Protein AF-C7S718-F1 (afdb_monomer_lite)

pLDDT: mean 85.65, std 11.71, range [54.81, 97.75]

Organism: NCBI:txid487691

Secondary structure (DSSP, 8-state):
-HHHHHHHHHHHHHHHHHHHHHHHHHTT-HHHHHHHHHHHHHHHHHHHHHS--TTGGGG-

Structure (mmCIF, N/CA/C/O backbone):
data_AF-C7S718-F1
#
_entry.id   AF-C7S718-F1
#
loop_
_atom_site.group_PDB
_atom_site.id
_atom_site.type_symbol
_atom_site.label_atom_id
_atom_site.label_alt_id
_atom_site.label_comp_id
_atom_site.label_asym_id
_atom_site.label_entity_id
_atom_site.label_seq_id
_atom_site.pdbx_PDB_ins_code
_atom_site.Cartn_x
_atom_site.Cartn_y
_atom_site.Cartn_z
_atom_site.occupancy
_atom_site.B_iso_or_equiv
_atom_site.auth_seq_id
_atom_site.auth_comp_id
_atom_site.auth_asym_id
_atom_site.auth_atom_id
_atom_site.pdbx_PDB_model_num
ATOM 1 N N . THR A 1 1 ? 8.660 -5.054 -23.883 1.00 54.81 1 THR A N 1
ATOM 2 C CA . THR A 1 1 ? 9.207 -3.731 -23.506 1.00 54.81 1 THR A CA 1
ATOM 3 C C . THR A 1 1 ? 9.157 -3.601 -21.991 1.00 54.81 1 THR A C 1
ATOM 5 O O . THR A 1 1 ? 8.177 -4.040 -21.405 1.00 54.81 1 THR A O 1
ATOM 8 N N . THR A 1 2 ? 10.193 -3.091 -21.319 1.00 72.69 2 THR A N 1
ATOM 9 C CA . THR A 1 2 ? 10.255 -3.021 -19.836 1.00 72.69 2 THR A CA 1
ATOM 10 C C . THR A 1 2 ? 9.120 -2.192 -19.228 1.00 72.69 2 THR A C 1
ATOM 12 O O . THR A 1 2 ? 8.559 -2.580 -18.211 1.00 72.69 2 THR A O 1
ATOM 15 N N . ARG A 1 3 ? 8.698 -1.120 -19.908 1.00 75.75 3 ARG A N 1
ATOM 16 C CA . ARG A 1 3 ? 7.605 -0.237 -19.469 1.00 75.75 3 ARG A CA 1
ATOM 17 C C . ARG A 1 3 ? 6.229 -0.911 -19.410 1.00 75.75 3 ARG A C 1
ATOM 19 O O . ARG A 1 3 ? 5.485 -0.671 -18.473 1.00 75.75 3 ARG A O 1
ATOM 26 N N . GLU A 1 4 ? 5.893 -1.767 -20.375 1.00 80.38 4 GLU A N 1
ATOM 27 C CA . GLU A 1 4 ? 4.605 -2.486 -20.382 1.00 80.38 4 GLU A CA 1
ATOM 28 C C . GLU A 1 4 ? 4.492 -3.452 -19.203 1.00 80.38 4 GLU A C 1
ATOM 30 O O . GLU A 1 4 ? 3.429 -3.572 -18.604 1.00 80.38 4 GLU A O 1
ATOM 35 N N . ARG A 1 5 ? 5.603 -4.105 -18.837 1.00 79.69 5 ARG A N 1
ATOM 36 C CA . ARG A 1 5 ? 5.650 -4.994 -17.670 1.00 79.69 5 ARG A CA 1
ATOM 37 C C . ARG A 1 5 ? 5.455 -4.226 -16.367 1.00 79.69 5 ARG A C 1
ATOM 39 O O . ARG A 1 5 ? 4.718 -4.693 -15.512 1.00 79.69 5 ARG A O 1
ATOM 46 N N . VAL A 1 6 ? 6.066 -3.046 -16.245 1.00 80.69 6 VAL A N 1
ATOM 47 C CA . VAL A 1 6 ? 5.884 -2.173 -15.075 1.00 80.69 6 VAL A CA 1
ATOM 48 C C . VAL A 1 6 ? 4.434 -1.704 -14.965 1.00 80.69 6 VAL A C 1
ATOM 50 O O . VAL A 1 6 ? 3.850 -1.789 -13.894 1.00 80.69 6 VAL A O 1
ATOM 53 N N . LEU A 1 7 ? 3.823 -1.269 -16.070 1.00 82.25 7 LEU A N 1
ATOM 54 C CA . LEU A 1 7 ? 2.418 -0.852 -16.069 1.00 82.25 7 LEU A CA 1
ATOM 55 C C . LEU A 1 7 ? 1.474 -2.005 -15.702 1.00 82.25 7 LEU A C 1
ATOM 57 O O . LEU A 1 7 ? 0.543 -1.799 -14.930 1.00 82.25 7 LEU A O 1
ATOM 61 N N . ALA A 1 8 ? 1.735 -3.213 -16.208 1.00 85.56 8 ALA A N 1
ATOM 62 C CA . ALA A 1 8 ? 0.972 -4.400 -15.832 1.00 85.56 8 ALA A CA 1
ATOM 63 C C . ALA A 1 8 ? 1.120 -4.723 -14.336 1.00 85.56 8 ALA A C 1
ATOM 65 O O . ALA A 1 8 ? 0.118 -4.965 -13.672 1.00 85.56 8 ALA A O 1
ATOM 66 N N . ALA A 1 9 ? 2.342 -4.663 -13.796 1.00 84.81 9 ALA A N 1
ATOM 67 C CA . ALA A 1 9 ? 2.592 -4.874 -12.371 1.00 84.81 9 ALA A CA 1
ATOM 68 C C . ALA A 1 9 ? 1.861 -3.835 -11.506 1.00 84.81 9 ALA A C 1
ATOM 70 O O . ALA A 1 9 ? 1.189 -4.202 -10.551 1.00 84.81 9 ALA A O 1
ATOM 71 N N . VAL A 1 10 ? 1.912 -2.552 -11.877 1.00 86.94 10 VAL A N 1
ATOM 72 C CA . VAL A 1 10 ? 1.197 -1.474 -11.172 1.00 86.94 10 VAL A CA 1
ATOM 73 C C . VAL A 1 10 ? -0.309 -1.735 -11.106 1.00 86.94 10 VAL A C 1
ATOM 75 O O . VAL A 1 10 ? -0.918 -1.511 -10.061 1.00 86.94 10 VAL A O 1
ATOM 78 N N . GLU A 1 11 ? -0.922 -2.205 -12.192 1.00 89.12 11 GLU A N 1
ATOM 79 C CA . GLU A 1 11 ? -2.352 -2.529 -12.181 1.00 89.12 11 GLU A CA 1
ATOM 80 C C . GLU A 1 11 ? -2.665 -3.727 -11.279 1.00 89.12 11 GLU A C 1
ATOM 82 O O . GLU A 1 11 ? -3.619 -3.656 -10.505 1.00 89.12 11 GLU A O 1
ATOM 87 N N . THR A 1 12 ? -1.835 -4.774 -11.287 1.00 89.88 12 THR A N 1
ATOM 88 C CA . THR A 1 12 ? -1.982 -5.902 -10.352 1.00 89.88 12 THR A CA 1
ATOM 89 C C . THR A 1 12 ? -1.899 -5.437 -8.898 1.00 89.88 12 THR A C 1
ATOM 91 O O . THR A 1 12 ? -2.794 -5.733 -8.111 1.00 89.88 12 THR A O 1
ATOM 94 N N . ILE A 1 13 ? -0.899 -4.615 -8.561 1.00 90.00 13 ILE A N 1
ATOM 95 C CA . ILE A 1 13 ? -0.699 -4.081 -7.205 1.00 90.00 13 ILE A CA 1
ATOM 96 C C . ILE A 1 13 ? -1.919 -3.277 -6.740 1.00 90.00 13 ILE A C 1
ATOM 98 O O . ILE A 1 13 ? -2.351 -3.405 -5.598 1.00 90.00 13 ILE A O 1
ATOM 102 N N . LY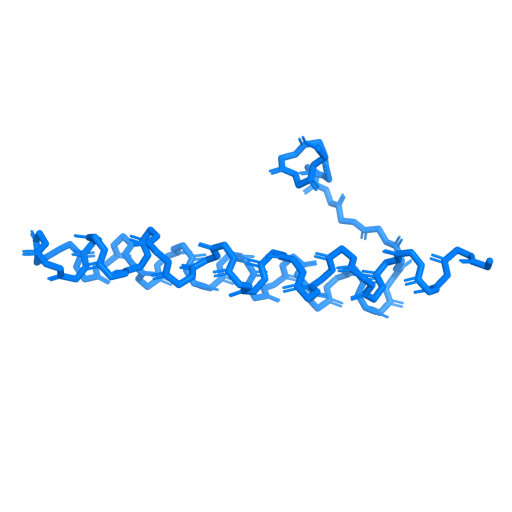S A 1 14 ? -2.510 -2.452 -7.614 1.00 89.25 14 LYS A N 1
ATOM 103 C CA . LYS A 1 14 ? -3.718 -1.678 -7.278 1.00 89.25 14 LYS A CA 1
ATOM 104 C C . LYS A 1 14 ? -4.935 -2.561 -7.030 1.00 89.25 14 LYS A C 1
ATOM 106 O O . LYS A 1 14 ? -5.774 -2.204 -6.203 1.00 89.25 14 LYS A O 1
ATOM 111 N N . VAL A 1 15 ? -5.075 -3.650 -7.787 1.00 93.00 15 VAL A N 1
ATOM 112 C CA . VAL A 1 15 ? -6.172 -4.608 -7.605 1.00 93.00 15 VAL A CA 1
ATOM 113 C C . VAL A 1 15 ? -6.008 -5.317 -6.268 1.00 93.00 15 VAL A C 1
ATOM 115 O O . VAL A 1 15 ? -6.953 -5.320 -5.482 1.00 93.00 15 VAL A O 1
ATOM 118 N N . GLU A 1 16 ? -4.809 -5.824 -5.984 1.00 92.50 16 GLU A N 1
ATOM 119 C CA . GLU A 1 16 ? -4.508 -6.510 -4.729 1.00 92.50 16 GLU A CA 1
ATOM 120 C C . GLU A 1 16 ? -4.653 -5.585 -3.527 1.00 92.50 16 GLU A C 1
ATOM 122 O O . GLU A 1 16 ? -5.262 -5.990 -2.553 1.00 92.50 16 GLU A O 1
ATOM 127 N N . LEU A 1 17 ? -4.203 -4.327 -3.600 1.00 93.69 17 LEU A N 1
ATOM 128 C CA . LEU A 1 17 ? -4.272 -3.366 -2.492 1.00 93.69 17 LEU A CA 1
ATOM 129 C C . LEU A 1 17 ? -5.695 -3.153 -1.942 1.00 93.69 17 LEU A C 1
ATOM 131 O O . LEU A 1 17 ? -5.849 -2.808 -0.770 1.00 93.69 17 LEU A O 1
ATOM 135 N N . LYS A 1 18 ? -6.740 -3.354 -2.753 1.00 93.69 18 LYS A N 1
ATOM 136 C CA . LYS A 1 18 ? -8.128 -3.162 -2.306 1.00 93.69 18 LYS A CA 1
ATOM 137 C C . LYS A 1 18 ? -8.517 -4.119 -1.186 1.00 93.69 18 LYS A C 1
ATOM 139 O O . LYS A 1 18 ? -9.104 -3.676 -0.206 1.00 93.69 18 LYS A O 1
ATOM 144 N N . GLU A 1 19 ? -8.165 -5.394 -1.305 1.00 95.25 19 GLU A N 1
ATOM 145 C CA . GLU A 1 19 ? -8.607 -6.435 -0.372 1.00 95.25 19 GLU A CA 1
ATOM 146 C C . GLU A 1 19 ? -7.987 -6.263 1.039 1.00 95.25 19 GLU A C 1
ATOM 148 O O . GLU A 1 19 ? -8.737 -6.223 2.018 1.00 95.25 19 GLU A O 1
ATOM 153 N N . PRO A 1 20 ? -6.666 -6.011 1.194 1.00 94.44 20 PRO A N 1
ATOM 154 C CA . PRO A 1 20 ? -6.054 -5.659 2.471 1.00 94.44 20 PRO A CA 1
ATOM 155 C C . PRO A 1 20 ? -6.611 -4.368 3.069 1.00 94.44 20 PRO A C 1
ATOM 157 O O . PRO A 1 20 ? -6.780 -4.283 4.284 1.00 94.44 20 PRO A O 1
ATOM 160 N N . LEU A 1 21 ? -6.892 -3.351 2.245 1.00 96.19 21 LEU A N 1
ATOM 161 C CA . LEU A 1 21 ? -7.479 -2.107 2.742 1.00 96.19 21 LEU A CA 1
ATOM 162 C C . LEU A 1 21 ? -8.891 -2.337 3.277 1.00 96.19 21 LEU A C 1
ATOM 164 O O . LEU A 1 21 ? -9.194 -1.876 4.375 1.00 96.19 21 LEU A O 1
ATOM 168 N N . GLU A 1 22 ? -9.733 -3.076 2.553 1.00 96.50 22 GLU A N 1
ATOM 169 C CA . GLU A 1 22 ? -11.076 -3.449 3.010 1.00 96.50 22 GLU A CA 1
ATOM 170 C C . GLU A 1 22 ? -11.027 -4.240 4.319 1.00 96.50 22 GLU A C 1
ATOM 172 O O . GLU A 1 22 ? -11.795 -3.943 5.237 1.00 96.50 22 GLU A O 1
ATOM 177 N N . GLN A 1 23 ? -10.077 -5.169 4.459 1.00 97.06 23 GLN A N 1
ATOM 178 C CA . GLN A 1 23 ? -9.870 -5.896 5.709 1.00 97.06 23 GLN A CA 1
ATOM 179 C C . GLN A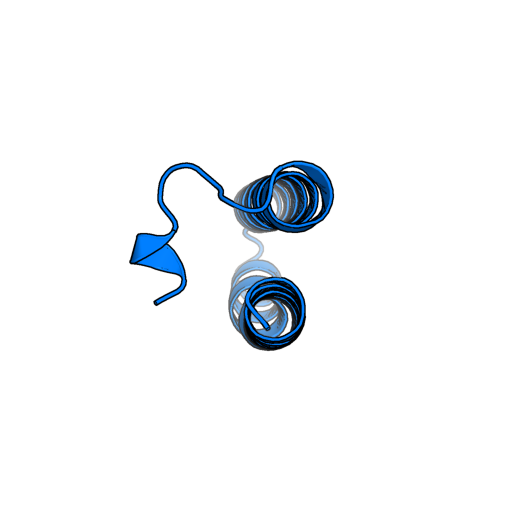 1 23 ? -9.475 -4.959 6.862 1.00 97.06 23 GLN A C 1
ATOM 181 O O . GLN A 1 23 ? -10.065 -5.018 7.942 1.00 97.06 23 GLN A O 1
ATOM 186 N N . LEU A 1 24 ? -8.521 -4.049 6.645 1.00 97.12 24 LEU A N 1
ATOM 187 C CA . LEU A 1 24 ? -8.107 -3.082 7.667 1.00 97.12 24 LEU A CA 1
ATOM 188 C C . LEU A 1 24 ? -9.248 -2.125 8.043 1.00 97.12 24 LEU A C 1
ATOM 190 O O . LEU A 1 24 ? -9.417 -1.807 9.222 1.00 97.12 24 LEU A O 1
ATOM 194 N N . TYR A 1 25 ? -10.067 -1.705 7.075 1.00 95.94 25 TYR A N 1
ATOM 195 C CA . TYR A 1 25 ? -11.259 -0.900 7.336 1.00 95.94 25 TYR A CA 1
ATOM 196 C C . TYR A 1 25 ? -12.308 -1.672 8.143 1.00 95.94 25 TYR A C 1
ATOM 198 O O . TYR A 1 25 ? -12.845 -1.122 9.107 1.00 95.94 25 TYR A O 1
ATOM 206 N N . ALA A 1 26 ? -12.555 -2.945 7.818 1.00 97.56 26 ALA A N 1
ATOM 207 C CA . ALA A 1 26 ? -13.461 -3.810 8.577 1.00 97.56 26 ALA A CA 1
ATOM 208 C C . ALA A 1 26 ? -12.986 -4.024 10.027 1.00 97.56 26 ALA A C 1
ATOM 210 O O . ALA A 1 26 ? -13.799 -4.118 10.946 1.00 97.56 26 ALA A O 1
ATOM 211 N N . GLU A 1 27 ? -11.670 -4.032 10.246 1.00 97.75 27 GLU A N 1
ATOM 212 C CA . GLU A 1 27 ? -11.040 -4.136 11.565 1.00 97.75 27 GLU A CA 1
ATOM 213 C C . GLU A 1 27 ? -10.924 -2.785 12.310 1.00 97.75 27 GLU A C 1
ATOM 215 O O . GLU A 1 27 ? -10.359 -2.743 13.403 1.00 97.75 27 GLU A O 1
ATOM 220 N N . ASN A 1 28 ? -11.451 -1.676 11.764 1.00 96.88 28 ASN A N 1
ATOM 221 C CA . ASN A 1 28 ? -11.278 -0.306 12.288 1.00 96.88 28 ASN A CA 1
ATOM 222 C C . ASN A 1 28 ? -9.805 0.152 12.419 1.00 96.88 28 ASN A C 1
ATOM 224 O O . ASN A 1 28 ? -9.490 1.095 13.151 1.00 96.88 28 ASN A O 1
ATOM 228 N N . LYS A 1 29 ? -8.890 -0.462 11.667 1.00 97.25 29 LYS A N 1
ATOM 229 C CA . LYS A 1 29 ? -7.457 -0.133 11.621 1.00 97.25 29 LYS A CA 1
ATOM 230 C C . LYS A 1 29 ? -7.172 0.976 10.608 1.00 97.25 29 LYS A C 1
ATOM 232 O O . LYS A 1 29 ? -6.496 0.790 9.595 1.00 97.25 29 LYS A O 1
ATOM 237 N N . LEU A 1 30 ? -7.752 2.150 10.858 1.00 95.75 30 LEU A N 1
ATOM 238 C CA . LEU A 1 30 ? -7.751 3.264 9.904 1.00 95.75 30 LEU A CA 1
ATOM 239 C C . LEU A 1 30 ? -6.343 3.825 9.634 1.00 95.75 30 LEU A C 1
ATOM 241 O O . LEU A 1 30 ? -6.047 4.222 8.508 1.00 95.75 30 LEU A O 1
ATOM 245 N N . VAL A 1 31 ? -5.466 3.844 10.643 1.00 97.19 31 VAL A N 1
ATOM 246 C CA . VAL A 1 31 ? -4.097 4.378 10.513 1.00 97.19 31 VAL A CA 1
ATOM 247 C C . VAL A 1 31 ? -3.218 3.419 9.714 1.00 97.19 31 VAL A C 1
ATOM 249 O O . VAL A 1 31 ? -2.405 3.846 8.894 1.00 97.19 31 VAL A O 1
ATOM 252 N N . GLU A 1 32 ? -3.387 2.120 9.930 1.00 96.25 32 GLU A N 1
ATOM 253 C CA . GLU A 1 32 ? -2.711 1.058 9.198 1.00 96.25 32 GLU A CA 1
ATOM 254 C C . GLU A 1 32 ? -3.158 1.048 7.737 1.00 96.25 32 GLU A C 1
ATOM 256 O O . GLU A 1 32 ? -2.303 1.009 6.853 1.00 96.25 32 GLU A O 1
ATOM 261 N N . ALA A 1 33 ? -4.465 1.178 7.481 1.00 96.56 33 ALA A N 1
ATOM 262 C CA . ALA A 1 33 ? -5.007 1.314 6.131 1.00 96.56 33 ALA A CA 1
ATOM 263 C C . ALA A 1 33 ? -4.420 2.544 5.423 1.00 96.56 33 ALA A C 1
ATOM 265 O O . ALA A 1 33 ? -3.916 2.448 4.305 1.00 96.56 33 ALA A O 1
ATOM 266 N N . GLN A 1 34 ? -4.400 3.694 6.104 1.00 95.25 34 GLN A N 1
ATOM 267 C CA . GLN A 1 34 ? -3.805 4.916 5.566 1.00 95.25 34 GLN A CA 1
ATOM 268 C C . GLN A 1 34 ? -2.309 4.744 5.266 1.00 95.25 34 GLN A C 1
ATOM 270 O O . GLN A 1 34 ? -1.841 5.169 4.209 1.00 95.25 34 GLN A O 1
ATOM 275 N N . ARG A 1 35 ? -1.554 4.115 6.173 1.00 96.88 35 ARG A N 1
ATOM 276 C CA . ARG A 1 35 ? -0.117 3.871 5.999 1.00 96.88 35 ARG A CA 1
ATOM 277 C C . ARG A 1 35 ? 0.153 2.944 4.815 1.00 96.88 35 ARG A C 1
ATOM 279 O O . ARG A 1 35 ? 1.058 3.231 4.033 1.00 96.88 35 ARG A O 1
ATOM 286 N N . LEU A 1 36 ? -0.617 1.864 4.690 1.00 95.00 36 LEU A N 1
ATOM 287 C CA . LEU A 1 36 ? -0.497 0.909 3.591 1.00 95.00 36 LEU A CA 1
ATOM 288 C C . LEU A 1 36 ? -0.783 1.598 2.253 1.00 95.00 36 LEU A C 1
ATOM 290 O O . LEU A 1 36 ? 0.060 1.567 1.363 1.00 95.00 36 LEU A O 1
ATOM 294 N N . ALA A 1 37 ? -1.906 2.315 2.156 1.00 94.06 37 ALA A N 1
ATOM 295 C CA . ALA A 1 37 ? -2.281 3.045 0.949 1.00 94.06 37 ALA A CA 1
ATOM 296 C C . ALA A 1 37 ? -1.219 4.075 0.532 1.00 94.06 37 ALA A C 1
ATOM 298 O O . ALA A 1 37 ? -0.822 4.112 -0.630 1.00 94.06 37 ALA A O 1
ATOM 299 N N . GLN A 1 38 ? -0.715 4.883 1.475 1.00 95.44 38 GLN A N 1
ATOM 300 C CA . GLN A 1 38 ? 0.329 5.872 1.185 1.00 95.44 38 GLN A CA 1
ATOM 301 C C . GLN A 1 38 ? 1.625 5.222 0.700 1.00 95.44 38 GLN A C 1
ATOM 303 O O . GLN A 1 38 ? 2.247 5.726 -0.235 1.00 95.44 38 GLN A O 1
ATOM 308 N N . ARG A 1 39 ? 2.035 4.106 1.317 1.00 93.69 39 ARG A N 1
ATOM 309 C CA . ARG A 1 39 ? 3.258 3.407 0.919 1.00 93.69 39 ARG A CA 1
ATOM 310 C C . ARG A 1 39 ? 3.135 2.831 -0.487 1.00 93.69 39 ARG A C 1
ATOM 312 O O . ARG A 1 39 ? 4.006 3.084 -1.313 1.00 93.69 39 ARG A O 1
ATOM 319 N N . THR A 1 40 ? 2.051 2.113 -0.764 1.00 92.75 40 THR A N 1
ATOM 320 C CA . THR A 1 40 ? 1.830 1.497 -2.076 1.00 92.75 40 THR A CA 1
ATOM 321 C C . THR A 1 40 ? 1.689 2.550 -3.173 1.00 92.75 40 THR A C 1
ATOM 323 O O . THR A 1 40 ? 2.238 2.377 -4.257 1.00 92.75 40 THR A O 1
ATOM 326 N N . GLN A 1 41 ? 1.033 3.680 -2.890 1.00 91.31 41 GLN A N 1
ATOM 327 C CA . GLN A 1 41 ? 0.921 4.791 -3.837 1.00 91.31 41 GLN A CA 1
ATOM 328 C C . GLN A 1 41 ? 2.292 5.390 -4.187 1.00 91.31 41 GLN A C 1
ATOM 330 O O . GLN A 1 41 ? 2.589 5.589 -5.363 1.00 91.31 41 GLN A O 1
ATOM 335 N N . PHE A 1 42 ? 3.146 5.617 -3.184 1.00 90.62 42 PHE A N 1
ATOM 336 C CA . PHE A 1 42 ? 4.508 6.110 -3.401 1.00 90.62 42 PHE A CA 1
ATOM 337 C C . PHE A 1 42 ? 5.352 5.126 -4.221 1.00 90.62 42 PHE A C 1
ATOM 339 O O . PHE A 1 42 ? 6.047 5.525 -5.154 1.00 90.62 42 PHE A O 1
ATOM 346 N N . ASP A 1 43 ? 5.267 3.830 -3.915 1.00 88.31 43 ASP A N 1
ATOM 347 C CA . ASP A 1 43 ? 6.002 2.801 -4.653 1.00 88.31 43 ASP A CA 1
ATOM 348 C C . ASP A 1 43 ? 5.532 2.723 -6.123 1.00 88.31 43 ASP A C 1
ATOM 350 O O . ASP A 1 43 ? 6.361 2.595 -7.027 1.00 88.31 43 ASP A O 1
ATOM 354 N N . ILE A 1 44 ? 4.226 2.884 -6.386 1.00 88.62 44 ILE A N 1
ATOM 355 C CA . ILE A 1 44 ? 3.656 2.973 -7.742 1.00 88.62 44 ILE A CA 1
ATOM 356 C C . ILE A 1 44 ? 4.180 4.201 -8.497 1.00 88.62 44 ILE A C 1
ATOM 358 O O . ILE A 1 44 ? 4.554 4.081 -9.666 1.00 88.62 44 ILE A O 1
ATOM 362 N N . GLU A 1 45 ? 4.220 5.371 -7.858 1.00 88.25 45 GLU A N 1
ATOM 363 C CA . GLU A 1 45 ? 4.747 6.601 -8.465 1.00 88.25 45 GLU A CA 1
ATOM 364 C C . GLU A 1 45 ? 6.231 6.447 -8.825 1.00 88.25 45 GLU A C 1
ATOM 366 O O . GLU A 1 45 ? 6.627 6.728 -9.958 1.00 88.25 45 GLU A O 1
ATOM 371 N N . MET A 1 46 ? 7.027 5.870 -7.921 1.00 86.06 46 MET A N 1
ATOM 372 C CA . MET A 1 46 ? 8.439 5.560 -8.167 1.00 86.06 46 MET A CA 1
ATOM 373 C C . MET A 1 46 ? 8.629 4.567 -9.325 1.00 86.06 46 MET A C 1
ATOM 375 O O . MET A 1 46 ? 9.500 4.764 -10.176 1.00 86.06 46 MET A O 1
ATOM 379 N N . MET A 1 47 ? 7.796 3.523 -9.408 1.00 83.62 47 MET A N 1
ATOM 380 C CA . MET A 1 47 ? 7.813 2.574 -10.527 1.00 83.62 47 MET A CA 1
ATOM 381 C C . MET A 1 47 ? 7.445 3.242 -11.858 1.00 83.62 47 MET A C 1
ATOM 383 O O . MET A 1 47 ? 8.060 2.941 -12.882 1.00 83.62 47 MET A O 1
ATOM 387 N N . ALA A 1 48 ? 6.476 4.159 -11.856 1.00 79.75 48 ALA A N 1
ATOM 388 C CA . ALA A 1 48 ? 6.014 4.849 -13.057 1.00 79.75 48 ALA A CA 1
ATOM 389 C C . ALA A 1 48 ? 7.014 5.896 -13.584 1.00 79.75 48 ALA A C 1
ATOM 391 O O . ALA A 1 48 ? 7.168 6.013 -14.803 1.00 79.75 48 ALA A O 1
ATOM 392 N N . GLU A 1 49 ? 7.690 6.637 -12.698 1.00 80.75 49 GLU A N 1
ATOM 393 C CA . GLU A 1 49 ? 8.659 7.677 -13.079 1.00 80.75 49 GLU A CA 1
ATOM 394 C C . GLU A 1 49 ? 10.066 7.129 -13.340 1.00 80.75 49 GLU A C 1
ATOM 396 O O . GLU A 1 49 ? 10.690 7.473 -14.345 1.00 80.75 49 GLU A O 1
ATOM 401 N N . VAL A 1 50 ? 10.575 6.278 -12.444 1.00 75.38 50 VAL A N 1
ATOM 402 C CA . VAL A 1 50 ? 11.989 5.859 -12.425 1.00 75.38 50 VAL A CA 1
ATOM 403 C C . VAL A 1 50 ? 12.177 4.462 -13.034 1.00 75.38 50 VAL A C 1
ATOM 405 O O . VAL A 1 50 ? 13.274 4.1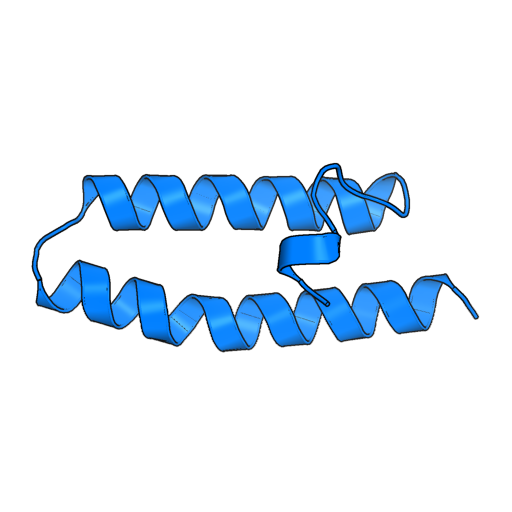01 -13.462 1.00 75.38 50 VAL A O 1
ATOM 408 N N . GLY A 1 51 ? 11.101 3.675 -13.140 1.00 67.94 51 GLY A N 1
ATOM 409 C CA . GLY A 1 51 ? 11.117 2.323 -13.710 1.00 67.94 51 GLY A CA 1
ATOM 410 C C . GLY A 1 51 ? 11.523 1.219 -12.727 1.00 67.94 51 GLY A C 1
ATOM 411 O O . GLY A 1 51 ? 11.573 0.055 -13.124 1.00 67.94 51 GLY A O 1
ATOM 412 N N . PHE A 1 52 ? 11.806 1.562 -11.466 1.00 64.94 52 PHE A N 1
ATOM 413 C CA . PHE A 1 52 ? 12.066 0.627 -10.369 1.00 64.94 52 PHE A CA 1
ATOM 414 C C . PHE A 1 52 ? 11.726 1.276 -9.017 1.00 64.94 52 PHE A C 1
ATOM 416 O O . PHE A 1 52 ? 11.828 2.492 -8.868 1.00 64.94 52 PHE A O 1
ATOM 423 N N . CYS A 1 53 ? 11.359 0.471 -8.017 1.00 69.75 53 CYS A N 1
ATOM 424 C CA . CYS A 1 53 ? 11.223 0.911 -6.626 1.00 69.75 53 CYS A CA 1
ATOM 425 C C . CYS A 1 53 ? 12.100 0.053 -5.701 1.00 69.75 53 CYS A C 1
ATOM 427 O O . CYS A 1 53 ? 12.429 -1.093 -6.015 1.00 69.75 53 CYS A O 1
ATOM 429 N N . ASN A 1 54 ? 12.485 0.604 -4.547 1.00 60.66 54 ASN A N 1
ATOM 430 C CA . ASN A 1 54 ? 13.155 -0.171 -3.501 1.00 60.66 54 ASN A CA 1
ATOM 431 C C . ASN A 1 54 ? 12.148 -1.145 -2.872 1.00 60.66 54 ASN A C 1
ATOM 433 O O . ASN A 1 54 ? 11.096 -0.712 -2.403 1.00 60.66 54 ASN A O 1
ATOM 437 N N . GLY A 1 55 ? 12.476 -2.439 -2.843 1.00 62.09 55 GLY A N 1
ATOM 438 C CA . GLY A 1 55 ? 11.574 -3.485 -2.354 1.00 62.09 55 GLY A CA 1
ATOM 439 C C . GLY A 1 55 ? 10.592 -4.003 -3.407 1.00 62.09 55 GLY A C 1
ATOM 440 O O . GLY A 1 55 ? 9.498 -4.427 -3.044 1.00 62.09 55 GLY A O 1
A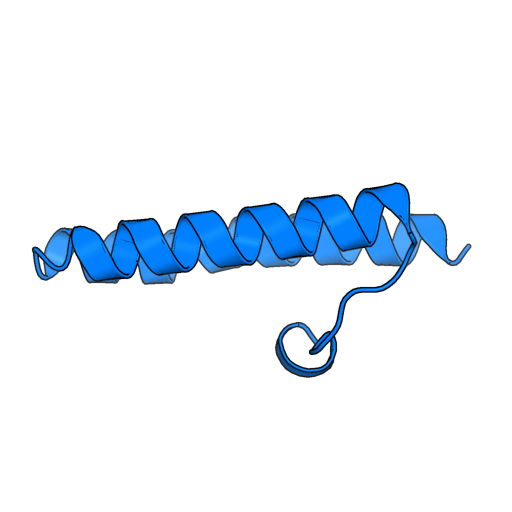TOM 441 N N . ILE A 1 56 ? 10.966 -3.971 -4.693 1.00 67.50 56 ILE A N 1
ATOM 442 C CA . ILE A 1 56 ? 10.177 -4.563 -5.786 1.00 67.50 56 ILE A CA 1
ATOM 443 C C . ILE A 1 56 ? 9.928 -6.069 -5.590 1.00 67.50 56 ILE A C 1
ATOM 445 O O . ILE A 1 56 ? 8.947 -6.599 -6.10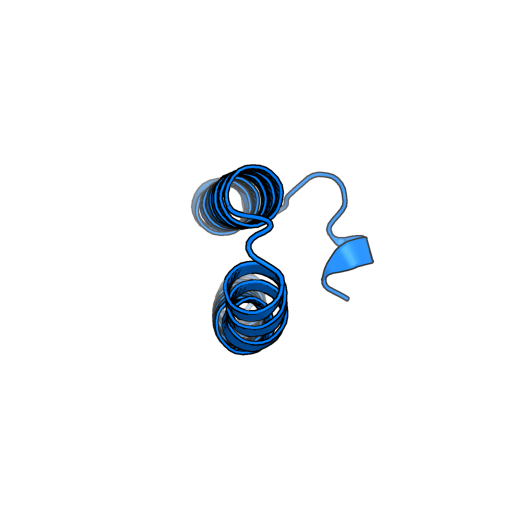5 1.00 67.50 56 ILE A O 1
ATOM 449 N N . GLU A 1 57 ? 10.760 -6.747 -4.787 1.00 71.88 57 GLU A N 1
ATOM 450 C CA . GLU A 1 57 ? 10.525 -8.133 -4.365 1.00 71.88 57 GLU A CA 1
ATOM 451 C C . GLU A 1 57 ? 9.207 -8.334 -3.601 1.00 71.88 57 GLU A C 1
ATOM 453 O O . GLU A 1 57 ? 8.683 -9.440 -3.592 1.00 71.88 57 GLU A O 1
ATOM 458 N N . ASN A 1 58 ? 8.642 -7.281 -3.000 1.00 71.62 58 ASN A N 1
ATOM 459 C CA . ASN A 1 58 ? 7.351 -7.355 -2.308 1.00 71.62 58 ASN A CA 1
ATOM 460 C C . ASN A 1 58 ? 6.157 -7.332 -3.274 1.00 71.62 58 ASN A C 1
ATOM 462 O O . ASN A 1 58 ? 5.020 -7.476 -2.838 1.00 71.62 58 ASN A O 1
ATOM 466 N N . TYR A 1 59 ? 6.422 -7.108 -4.562 1.00 64.31 59 TYR A N 1
ATOM 467 C CA . TYR A 1 59 ? 5.437 -7.014 -5.636 1.00 64.31 59 TYR A CA 1
ATOM 468 C C . TYR A 1 59 ? 5.695 -8.055 -6.744 1.00 64.31 59 TYR A C 1
ATOM 470 O O . TYR A 1 59 ? 5.163 -7.922 -7.848 1.00 64.31 59 TYR A O 1
ATOM 478 N N . SER A 1 60 ? 6.578 -9.028 -6.480 1.00 60.16 60 SER A N 1
ATOM 479 C CA . SER A 1 60 ? 6.981 -10.094 -7.412 1.00 60.16 60 SER A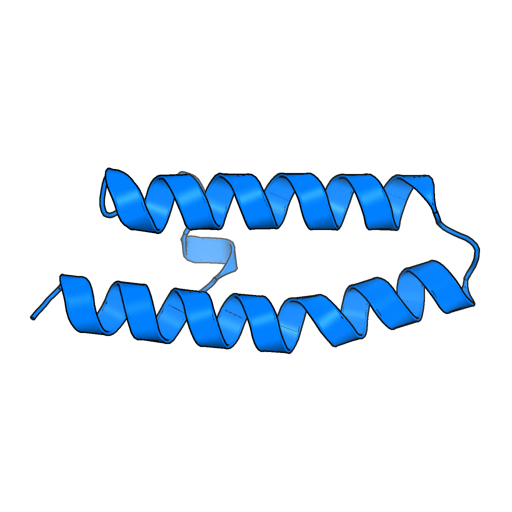 CA 1
ATOM 480 C C . SER A 1 60 ? 6.246 -11.403 -7.161 1.00 60.16 60 SER A C 1
ATOM 482 O O . SER A 1 60 ? 6.002 -11.725 -5.979 1.00 60.16 60 SER A O 1
#

InterPro domains:
  IPR004807 UvrABC system, subunit B [PTHR24029] (1-60)
  IPR027417 P-loop containing nucleoside triphosphate hydrolase [SSF52540] (2-60)
  IPR060262 UvrABC system protein B, third helical domain [PF27431] (4-60)

Foldseek 3Di:
DLLVVLVVLLVVLVVVLVVVLVVCVVVVVVVVSVVSVVVSVVQNVCCNPVVHGPPCVVSD

Radius of gyration: 12.4 Å; chains: 1; bounding box: 27×18×36 Å

Sequence (60 aa):
TTRERVLAAVETIKVELKEPLEQLYAENKLVEAQRLAQRTQFDIEMMAEVGFCNGIENYS